Protein AF-A0A949G8R7-F1 (afdb_monomer_lite)

Foldseek 3Di:
DDPVVVVVVVCVVPVVVVLVVVLLVVLLVVCVVDWDALVRVQVVCCVDPNRDDPVSSVVSVVVCVVVVQWDFDPPDHTIIHGVPVVVVVVVVD

Secondary structure (DSSP, 8-state):
--HHHHHHHHHHHHHHHHHHHHHHHHHHHHHHHS--BHHHHHHHHTTSTT---HHHHHHHHHHHHHTTS-EEE-SSS-EEE-TTHHHHHTT--

Structure (mmCIF, N/CA/C/O backbone):
data_AF-A0A949G8R7-F1
#
_entry.id   AF-A0A949G8R7-F1
#
loop_
_atom_site.group_PDB
_atom_site.id
_atom_site.type_symbol
_atom_site.label_atom_id
_atom_site.label_alt_id
_atom_site.label_comp_id
_atom_site.label_asym_id
_atom_site.label_entity_id
_atom_site.label_seq_id
_atom_site.pdbx_PDB_ins_code
_atom_site.Cartn_x
_atom_site.Cartn_y
_atom_site.Cartn_z
_atom_site.occupancy
_atom_site.B_iso_or_equiv
_atom_site.auth_seq_id
_atom_site.auth_comp_id
_atom_site.auth_asym_id
_atom_site.auth_atom_id
_atom_site.pdbx_PDB_model_num
ATOM 1 N N . MET A 1 1 ? -14.926 3.965 35.760 1.00 55.28 1 MET A N 1
ATOM 2 C CA . MET A 1 1 ? -14.605 3.627 34.357 1.00 55.28 1 MET A CA 1
ATOM 3 C C . MET A 1 1 ? -15.351 2.347 34.042 1.00 55.28 1 MET A C 1
ATOM 5 O O . MET A 1 1 ? -15.144 1.372 34.750 1.00 55.28 1 MET A O 1
ATOM 9 N N . SER A 1 2 ? -16.303 2.394 33.115 1.00 69.19 2 SER A N 1
ATOM 10 C CA . SER A 1 2 ? -17.221 1.284 32.838 1.00 69.19 2 SER A CA 1
ATOM 11 C C . SER A 1 2 ? -16.521 0.205 32.005 1.00 69.19 2 SER A C 1
ATOM 13 O O . SER A 1 2 ? -15.728 0.543 31.130 1.00 69.19 2 SER A O 1
ATOM 15 N N . GLN A 1 3 ? -16.832 -1.078 32.231 1.00 63.84 3 GLN A N 1
ATOM 16 C CA . GLN A 1 3 ? -16.217 -2.232 31.543 1.00 63.84 3 GLN A CA 1
ATOM 17 C C . GLN A 1 3 ? -16.195 -2.096 29.996 1.00 63.84 3 GLN A C 1
ATOM 19 O O . GLN A 1 3 ? -15.246 -2.516 29.339 1.00 63.84 3 GLN A O 1
ATOM 24 N N . GLN A 1 4 ? -17.201 -1.429 29.417 1.00 60.91 4 GLN A N 1
ATOM 25 C CA . GLN A 1 4 ? -17.323 -1.165 27.974 1.00 60.91 4 GLN A CA 1
ATOM 26 C C . GLN A 1 4 ? -16.289 -0.173 27.409 1.00 60.91 4 GLN A C 1
ATOM 28 O O . GLN A 1 4 ? -15.977 -0.225 26.217 1.00 60.91 4 GLN A O 1
ATOM 33 N N . ASP A 1 5 ? -15.756 0.734 28.230 1.00 59.09 5 ASP A N 1
ATOM 34 C CA . ASP A 1 5 ? -14.744 1.704 27.794 1.00 59.09 5 ASP A CA 1
ATOM 35 C C . ASP A 1 5 ? -13.343 1.074 27.765 1.00 59.09 5 ASP A C 1
ATOM 37 O O . ASP A 1 5 ? -12.529 1.405 26.899 1.00 59.09 5 ASP A O 1
ATOM 41 N N . SER A 1 6 ? -13.085 0.110 28.656 1.00 60.72 6 SER A N 1
ATOM 42 C CA . SER A 1 6 ? -11.861 -0.702 28.677 1.00 60.72 6 SER A CA 1
ATOM 43 C C . SER A 1 6 ? -11.742 -1.615 27.452 1.00 60.72 6 SER A C 1
ATOM 45 O O . SER A 1 6 ? -10.695 -1.620 26.804 1.00 60.72 6 SER A O 1
ATOM 47 N N . ASP A 1 7 ? -12.823 -2.295 27.057 1.00 63.84 7 ASP A N 1
ATOM 48 C CA . ASP A 1 7 ? -12.816 -3.203 25.899 1.00 63.84 7 ASP A CA 1
ATOM 49 C C . ASP A 1 7 ? -12.598 -2.450 24.574 1.00 63.84 7 ASP A C 1
ATOM 51 O O . ASP A 1 7 ? -11.866 -2.894 23.684 1.00 63.84 7 ASP A O 1
ATOM 55 N N . LYS A 1 8 ? -13.170 -1.245 24.444 1.00 60.47 8 LYS A N 1
ATOM 56 C CA . LYS A 1 8 ? -12.932 -0.369 23.284 1.00 60.47 8 LYS A CA 1
ATOM 57 C C . LYS A 1 8 ? -11.486 0.119 23.210 1.00 60.47 8 LYS A C 1
ATOM 59 O O . LYS A 1 8 ? -10.957 0.278 22.107 1.00 60.47 8 LYS A O 1
ATOM 64 N N . ALA A 1 9 ? -10.846 0.377 24.350 1.00 60.94 9 ALA A N 1
ATOM 65 C CA . ALA A 1 9 ? -9.456 0.822 24.406 1.00 60.94 9 ALA A CA 1
ATOM 66 C C . ALA A 1 9 ? -8.478 -0.299 24.009 1.00 60.94 9 ALA A C 1
ATOM 68 O O . ALA A 1 9 ? -7.561 -0.055 23.219 1.00 60.94 9 ALA A O 1
ATOM 69 N N . GLU A 1 10 ? -8.725 -1.527 24.471 1.00 60.38 10 GLU A N 1
ATOM 70 C CA . GLU A 1 10 ? -8.012 -2.743 24.051 1.00 60.38 10 GLU A CA 1
ATOM 71 C C . GLU A 1 10 ? -8.146 -2.973 22.536 1.00 60.38 10 GLU A C 1
ATOM 73 O O . GLU A 1 10 ? -7.147 -3.088 21.820 1.00 60.38 10 GLU A O 1
ATOM 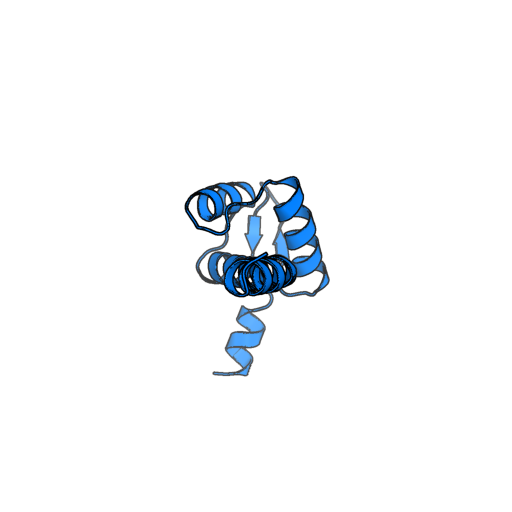78 N N . PHE A 1 11 ? -9.369 -2.920 21.999 1.00 61.34 11 PHE A N 1
ATOM 79 C CA . PHE A 1 11 ? -9.600 -3.080 20.560 1.00 61.34 11 PHE A CA 1
ATOM 80 C C . PHE A 1 11 ? -8.897 -1.989 19.737 1.00 61.34 11 PHE A C 1
ATOM 82 O O . PHE A 1 11 ? -8.288 -2.256 18.698 1.00 61.34 11 PHE A O 1
ATOM 89 N N . LYS A 1 12 ? -8.906 -0.740 20.222 1.00 62.56 12 LYS A N 1
ATOM 90 C CA . LYS A 1 12 ? -8.214 0.385 19.579 1.00 62.56 12 LYS A CA 1
ATOM 91 C C . LYS A 1 12 ? -6.696 0.183 19.555 1.00 62.56 12 LYS A C 1
ATOM 93 O O . LYS A 1 12 ? -6.082 0.474 18.526 1.00 62.56 12 LYS A O 1
ATOM 98 N N . LYS A 1 13 ? -6.113 -0.378 20.622 1.00 61.34 13 LYS A N 1
ATOM 99 C CA . LYS A 1 13 ? -4.679 -0.703 20.739 1.00 61.34 13 LYS A CA 1
ATOM 100 C C . LYS A 1 13 ? -4.223 -1.720 19.684 1.00 61.34 13 LYS A C 1
ATOM 102 O O . LYS A 1 13 ? -3.144 -1.560 19.116 1.00 61.34 13 LYS A O 1
ATOM 107 N N . HIS A 1 14 ? -5.068 -2.696 19.349 1.00 56.81 14 HIS A N 1
ATOM 108 C CA . HIS A 1 14 ? -4.769 -3.729 18.345 1.00 56.81 14 HIS A CA 1
ATOM 109 C C . HIS A 1 14 ? -5.294 -3.424 16.929 1.00 56.81 14 HIS A C 1
ATOM 111 O O . HIS A 1 14 ? -4.905 -4.084 15.965 1.00 56.81 14 HIS A O 1
ATOM 117 N N . SER A 1 15 ? -6.115 -2.383 16.762 1.00 64.94 15 SER A N 1
ATOM 118 C CA . SER A 1 15 ? -6.696 -2.018 15.460 1.00 64.94 15 SER A CA 1
ATOM 119 C C . SER A 1 15 ? -5.672 -1.525 14.424 1.00 64.94 15 SER A C 1
ATOM 121 O O . SER A 1 15 ? -5.881 -1.682 13.220 1.00 64.94 15 SER A O 1
ATOM 123 N N . SER A 1 16 ? -4.557 -0.937 14.868 1.00 74.69 16 SER A N 1
ATOM 124 C CA . SER A 1 16 ? -3.562 -0.314 13.983 1.00 74.69 16 SER A CA 1
ATOM 125 C C . SER A 1 16 ? -2.744 -1.336 13.166 1.00 74.69 16 SER A C 1
ATOM 127 O O . SER A 1 16 ? -2.714 -1.215 11.936 1.00 74.69 16 SER A O 1
ATOM 129 N N . PRO A 1 17 ? -2.157 -2.392 13.769 1.00 81.69 17 PRO A N 1
ATOM 130 C CA . PRO A 1 17 ? -1.491 -3.456 13.012 1.00 81.69 17 PRO A CA 1
ATOM 131 C C . PRO A 1 17 ? -2.409 -4.166 12.011 1.00 81.69 17 PRO A C 1
ATOM 133 O O . PRO A 1 17 ? -1.995 -4.426 10.883 1.00 81.69 17 PRO A O 1
ATOM 136 N N . LEU A 1 18 ? -3.667 -4.421 12.389 1.00 83.38 18 LEU A N 1
ATOM 137 C CA . LEU A 1 18 ? -4.639 -5.075 11.512 1.00 83.38 18 LEU A CA 1
ATOM 138 C C . LEU A 1 18 ? -4.959 -4.215 10.283 1.00 83.38 18 LEU A C 1
ATOM 140 O O . LEU A 1 18 ? -4.900 -4.703 9.156 1.00 83.38 18 LEU A O 1
ATOM 144 N N . LYS A 1 19 ? -5.222 -2.916 10.482 1.00 83.75 19 LYS A N 1
ATOM 145 C CA . LYS A 1 19 ? -5.417 -1.969 9.373 1.00 83.75 19 LYS A CA 1
ATOM 146 C C . LYS A 1 19 ? -4.215 -1.934 8.437 1.00 83.75 19 LYS A C 1
ATOM 148 O O . LYS A 1 19 ? -4.396 -1.856 7.227 1.00 83.75 19 LYS A O 1
ATOM 153 N N . ARG A 1 20 ? -2.997 -2.017 8.979 1.00 83.56 20 ARG A N 1
ATOM 154 C CA . ARG A 1 20 ? -1.773 -2.042 8.176 1.00 83.56 20 ARG A CA 1
ATOM 155 C C . ARG A 1 20 ? -1.644 -3.323 7.352 1.00 83.56 20 ARG A C 1
ATOM 157 O O . ARG A 1 20 ? -1.336 -3.231 6.169 1.00 83.56 20 ARG A O 1
ATOM 164 N N . GLY A 1 21 ? -1.910 -4.488 7.943 1.00 86.38 21 GLY A N 1
ATOM 165 C CA . GLY A 1 21 ? -1.906 -5.760 7.213 1.00 86.38 21 GLY A CA 1
ATOM 166 C C . GLY A 1 21 ? -2.947 -5.789 6.089 1.00 86.38 21 GLY A C 1
ATOM 167 O O . GLY A 1 21 ? -2.639 -6.171 4.963 1.00 86.38 21 GLY A O 1
ATOM 168 N N . LEU A 1 22 ? -4.157 -5.296 6.365 1.00 90.94 22 LEU A N 1
ATOM 169 C CA . LEU A 1 22 ? -5.220 -5.181 5.364 1.00 90.94 22 LEU A CA 1
ATOM 170 C C . LEU A 1 22 ? -4.887 -4.165 4.264 1.00 90.94 22 LEU A C 1
ATOM 172 O O . LEU A 1 22 ? -5.181 -4.420 3.101 1.00 90.94 22 LEU A O 1
ATOM 176 N N . LEU A 1 23 ? -4.236 -3.046 4.599 1.00 91.19 23 LEU A N 1
ATOM 177 C CA . LEU A 1 23 ? -3.759 -2.076 3.610 1.00 91.19 23 LEU A CA 1
ATOM 178 C C . LEU A 1 23 ? -2.739 -2.711 2.652 1.00 91.19 23 LEU A C 1
ATOM 180 O O . LEU A 1 23 ? -2.861 -2.530 1.443 1.00 91.19 23 LEU A O 1
ATOM 184 N N . GLU A 1 24 ? -1.768 -3.474 3.169 1.00 90.88 24 GLU A N 1
ATOM 185 C CA . GLU A 1 24 ? -0.807 -4.216 2.335 1.00 90.88 24 GLU A CA 1
ATOM 186 C C . GLU A 1 24 ? -1.540 -5.174 1.379 1.00 90.88 24 GLU A C 1
ATOM 188 O O . GLU A 1 24 ? -1.278 -5.164 0.177 1.00 90.88 24 GLU A O 1
ATOM 193 N N . PHE A 1 25 ? -2.520 -5.930 1.881 1.00 91.06 25 PHE A N 1
ATOM 194 C CA . PHE A 1 25 ? -3.325 -6.845 1.067 1.00 91.06 25 PHE A CA 1
ATOM 195 C C . PHE A 1 25 ? -4.136 -6.135 -0.029 1.00 91.06 25 PHE A C 1
ATOM 197 O O . PHE A 1 25 ? -4.138 -6.570 -1.180 1.00 91.06 25 PHE A O 1
ATOM 204 N N . ILE A 1 26 ? -4.805 -5.029 0.302 1.00 91.62 26 ILE A N 1
ATOM 205 C CA . ILE A 1 26 ? -5.627 -4.269 -0.652 1.00 91.62 26 ILE A CA 1
ATOM 206 C C . ILE A 1 26 ? -4.769 -3.667 -1.757 1.00 91.62 26 ILE A C 1
ATOM 208 O O . ILE A 1 26 ? -5.178 -3.679 -2.914 1.00 91.62 26 ILE A O 1
ATOM 212 N N . ILE A 1 27 ? -3.572 -3.182 -1.424 1.00 91.00 27 ILE A N 1
ATOM 213 C CA . ILE A 1 27 ? -2.622 -2.672 -2.414 1.00 91.00 27 ILE A CA 1
ATOM 214 C C . ILE A 1 27 ? -2.233 -3.773 -3.401 1.00 91.00 27 ILE A C 1
ATOM 216 O O . ILE A 1 27 ? -2.268 -3.545 -4.608 1.00 91.00 27 ILE A O 1
ATOM 220 N N . LEU A 1 28 ? -1.918 -4.973 -2.905 1.00 90.94 28 LEU A N 1
ATOM 221 C CA . LEU A 1 28 ? -1.602 -6.111 -3.769 1.00 90.94 28 LEU A CA 1
ATOM 222 C C . LEU A 1 28 ? -2.786 -6.478 -4.667 1.00 90.94 28 LEU A C 1
ATOM 224 O O . LEU A 1 28 ? -2.595 -6.677 -5.860 1.00 90.94 28 LEU A O 1
ATOM 228 N N . LYS A 1 29 ? -4.010 -6.501 -4.127 1.00 89.94 29 LYS A N 1
ATOM 229 C CA . LYS A 1 29 ? -5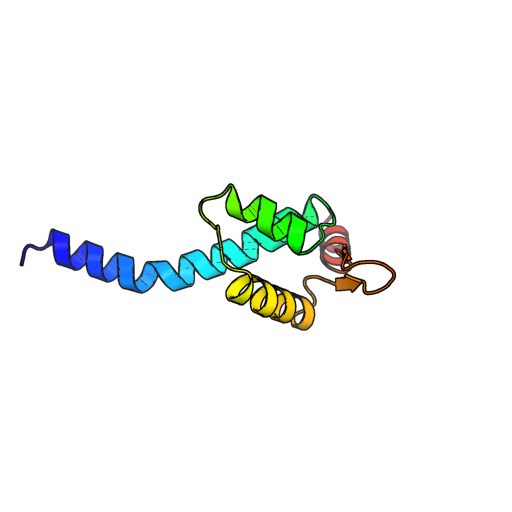.219 -6.779 -4.916 1.00 89.94 29 LYS A CA 1
ATOM 230 C C . LYS A 1 29 ? -5.523 -5.714 -5.965 1.00 89.94 29 LYS A C 1
ATOM 232 O O . LYS A 1 29 ? -5.944 -6.066 -7.061 1.00 89.94 29 LYS A O 1
ATOM 237 N N . ALA A 1 30 ? -5.297 -4.440 -5.655 1.00 88.75 30 ALA A N 1
ATOM 238 C CA . ALA A 1 30 ? -5.485 -3.353 -6.610 1.00 88.75 30 ALA A CA 1
ATOM 239 C C . ALA A 1 30 ? -4.505 -3.468 -7.789 1.00 88.75 30 ALA A C 1
ATOM 241 O O . ALA A 1 30 ? -4.921 -3.348 -8.935 1.00 88.75 30 ALA A O 1
ATOM 242 N N . ILE A 1 31 ? -3.230 -3.760 -7.505 1.00 88.19 31 ILE A N 1
ATOM 243 C CA . ILE A 1 31 ? -2.180 -3.905 -8.526 1.00 88.19 31 ILE A CA 1
ATOM 244 C C . ILE A 1 31 ? -2.334 -5.213 -9.330 1.00 88.19 31 ILE A C 1
ATOM 246 O O . ILE A 1 31 ? -1.979 -5.251 -10.506 1.00 88.19 31 ILE A O 1
ATOM 250 N N . ASP A 1 32 ? -2.854 -6.281 -8.714 1.00 84.69 32 ASP A N 1
ATOM 251 C CA . ASP A 1 32 ? -3.171 -7.553 -9.389 1.00 84.69 32 ASP A CA 1
ATOM 252 C C . ASP A 1 32 ? -4.313 -7.395 -10.401 1.00 84.69 32 ASP A C 1
ATOM 254 O O . ASP A 1 32 ? -4.279 -7.993 -11.473 1.00 84.69 32 ASP A O 1
ATOM 258 N N . ALA A 1 33 ? -5.314 -6.570 -10.078 1.00 84.75 33 ALA A N 1
ATOM 259 C CA . ALA A 1 33 ? -6.412 -6.281 -10.994 1.00 84.75 33 ALA A CA 1
ATOM 260 C C . ALA A 1 33 ? -5.955 -5.437 -12.196 1.00 84.75 33 ALA A C 1
ATOM 262 O O . ALA A 1 33 ? -6.360 -5.707 -13.324 1.00 84.75 33 ALA A O 1
ATOM 263 N N . GLU A 1 34 ? -5.117 -4.423 -11.963 1.00 79.75 34 GLU A N 1
ATOM 264 C CA . GLU A 1 34 ? -4.600 -3.545 -13.011 1.00 79.75 34 GLU A CA 1
AT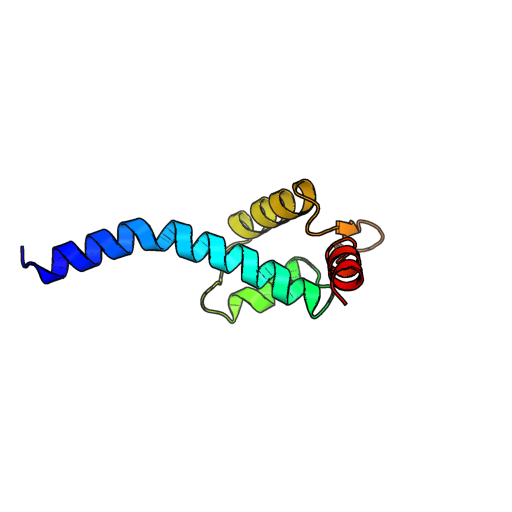OM 265 C C . GLU A 1 34 ? -3.259 -2.921 -12.596 1.00 79.75 34 GLU A C 1
ATOM 267 O O . GLU A 1 34 ? -3.072 -2.502 -11.454 1.00 79.75 34 GLU A O 1
ATOM 272 N N . SER A 1 35 ? -2.315 -2.799 -13.537 1.00 80.50 35 SER A N 1
ATOM 273 C CA . SER A 1 35 ? -1.057 -2.084 -13.281 1.00 80.50 35 SER A CA 1
ATOM 274 C C . SER A 1 35 ? -1.321 -0.590 -13.093 1.00 80.50 35 SER A C 1
ATOM 276 O O . SER A 1 35 ? -1.627 0.112 -14.054 1.00 80.50 35 SER A O 1
ATOM 278 N N . MET A 1 36 ? -1.161 -0.100 -11.865 1.00 83.06 36 MET A N 1
ATOM 279 C CA . MET A 1 36 ? -1.443 1.290 -11.502 1.00 83.06 36 MET A CA 1
ATOM 280 C C . MET A 1 36 ? -0.165 2.095 -11.260 1.00 83.06 36 MET A C 1
ATOM 282 O O . MET A 1 36 ? 0.829 1.602 -10.723 1.00 83.06 36 MET A O 1
ATOM 286 N N . TYR A 1 37 ? -0.215 3.383 -11.587 1.00 82.81 37 TYR A N 1
ATOM 287 C CA . TYR A 1 37 ? 0.769 4.348 -11.102 1.00 82.81 37 TYR A CA 1
ATOM 288 C C . TYR A 1 37 ? 0.544 4.634 -9.610 1.00 82.81 37 TYR A C 1
ATOM 290 O O . TYR A 1 37 ? -0.567 4.512 -9.086 1.00 82.81 37 TYR A O 1
ATOM 298 N N . ALA A 1 38 ? 1.594 5.045 -8.896 1.00 84.12 38 ALA A N 1
ATOM 299 C CA . ALA A 1 38 ? 1.493 5.315 -7.459 1.00 84.12 38 ALA A CA 1
ATOM 300 C C . ALA A 1 38 ? 0.455 6.406 -7.115 1.00 84.12 38 ALA A C 1
ATOM 302 O O . ALA A 1 38 ? -0.207 6.337 -6.081 1.00 84.12 38 ALA A O 1
ATOM 303 N N . ASP A 1 39 ? 0.284 7.407 -7.977 1.00 84.19 39 ASP A N 1
ATOM 304 C CA . ASP A 1 39 ? -0.716 8.463 -7.818 1.00 84.19 39 ASP A CA 1
ATOM 305 C C . ASP A 1 39 ? -2.143 7.963 -8.098 1.00 84.19 39 ASP A C 1
ATOM 307 O O . ASP A 1 39 ? -3.075 8.347 -7.388 1.00 84.19 39 ASP A O 1
ATOM 311 N N . GLN A 1 40 ? -2.322 7.062 -9.068 1.00 87.69 40 GLN A N 1
ATOM 312 C CA . GLN A 1 40 ? -3.595 6.372 -9.292 1.00 87.69 40 GLN A CA 1
ATOM 313 C C . GLN A 1 40 ? -3.972 5.521 -8.079 1.00 87.69 40 GLN A C 1
ATOM 315 O O . GLN A 1 40 ? -5.105 5.599 -7.606 1.00 87.69 40 GLN A O 1
ATOM 320 N N . LEU A 1 41 ? -3.007 4.794 -7.510 1.00 89.69 41 LEU A N 1
ATOM 321 C CA . LEU A 1 41 ? -3.209 4.013 -6.295 1.00 89.69 41 LEU A CA 1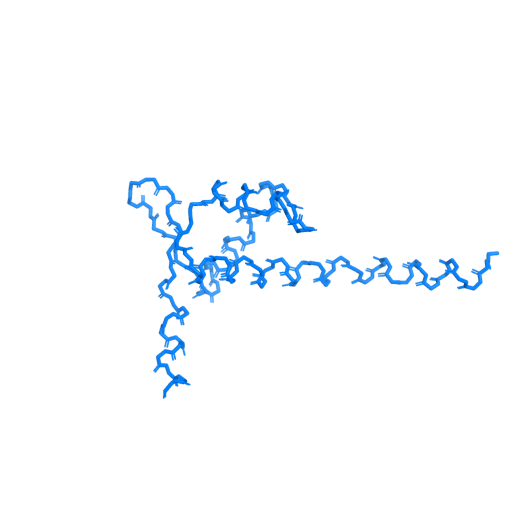
ATOM 322 C C . LEU A 1 41 ? -3.576 4.907 -5.098 1.00 89.69 41 LEU A C 1
ATOM 324 O O . LEU A 1 41 ? -4.495 4.576 -4.353 1.00 89.69 41 LEU A O 1
ATOM 328 N N . CYS A 1 42 ? -2.946 6.080 -4.943 1.00 89.62 42 CYS A N 1
ATOM 329 C CA . CYS A 1 42 ? -3.363 7.081 -3.950 1.00 89.62 42 CYS A CA 1
ATOM 330 C C . CYS A 1 42 ? -4.831 7.494 -4.139 1.00 89.62 42 CYS A C 1
ATOM 332 O O . CYS A 1 42 ? -5.601 7.510 -3.178 1.00 89.62 42 CYS A O 1
ATOM 334 N N . ARG A 1 43 ? -5.234 7.824 -5.374 1.00 90.12 43 ARG A N 1
ATOM 335 C CA . ARG A 1 43 ? -6.611 8.240 -5.696 1.00 90.12 43 ARG A CA 1
ATOM 336 C C . ARG A 1 43 ? -7.620 7.115 -5.471 1.00 90.12 43 ARG A C 1
ATOM 338 O O . ARG A 1 43 ? -8.741 7.393 -5.052 1.00 90.12 43 ARG A O 1
ATOM 345 N N . PHE A 1 44 ? -7.233 5.872 -5.743 1.00 91.06 44 PHE A N 1
ATOM 346 C CA . PHE A 1 44 ? -8.034 4.688 -5.452 1.00 91.06 44 PHE A CA 1
ATOM 347 C C . PHE A 1 44 ? -8.230 4.526 -3.941 1.00 91.06 44 PHE A C 1
ATOM 349 O O . PHE A 1 44 ? -9.364 4.518 -3.467 1.00 91.06 44 PHE A O 1
ATOM 356 N N . LEU A 1 45 ? -7.138 4.495 -3.170 1.00 91.31 45 LEU A N 1
ATOM 357 C CA . LEU A 1 45 ? -7.187 4.303 -1.719 1.00 91.31 45 LEU A CA 1
ATOM 358 C C . LEU A 1 45 ? -7.949 5.426 -1.007 1.00 91.31 45 LEU A C 1
ATOM 360 O O . LEU A 1 45 ? -8.671 5.146 -0.051 1.00 91.31 45 LEU A O 1
ATOM 364 N N . ALA A 1 46 ? -7.860 6.665 -1.501 1.00 90.50 46 ALA A N 1
ATOM 365 C CA . ALA A 1 46 ? -8.597 7.811 -0.968 1.00 90.50 46 ALA A CA 1
ATOM 366 C C . ALA A 1 46 ? -10.127 7.628 -0.987 1.00 90.50 46 ALA A C 1
ATOM 368 O O . ALA A 1 46 ? -10.822 8.255 -0.192 1.00 90.50 46 ALA A O 1
ATOM 369 N N . LYS A 1 47 ? -10.652 6.757 -1.858 1.00 91.56 47 LYS A N 1
ATOM 370 C CA . LYS A 1 47 ? -12.084 6.423 -1.954 1.00 91.56 47 LYS A CA 1
ATOM 371 C C . LYS A 1 47 ? -12.496 5.249 -1.056 1.00 91.56 47 LYS A C 1
ATOM 373 O O . LYS A 1 47 ? -13.637 4.804 -1.119 1.00 91.56 47 LYS A O 1
ATOM 378 N N . THR A 1 48 ? -11.583 4.724 -0.240 1.00 89.06 48 THR A N 1
ATOM 379 C CA . THR A 1 48 ? -11.803 3.544 0.609 1.00 89.06 48 THR A CA 1
ATOM 380 C C . THR A 1 48 ? -11.571 3.868 2.086 1.00 89.06 48 THR A C 1
ATOM 382 O O . THR A 1 48 ? -10.956 4.876 2.434 1.00 89.06 48 THR A O 1
ATOM 385 N N . ALA A 1 49 ? -11.966 2.954 2.978 1.00 87.06 49 ALA A N 1
ATOM 386 C CA . ALA A 1 49 ? -11.634 3.028 4.406 1.00 87.06 49 ALA A CA 1
ATOM 387 C C . ALA A 1 49 ? -10.117 2.926 4.706 1.00 87.06 49 ALA A C 1
ATOM 389 O O . ALA A 1 49 ? -9.703 3.064 5.857 1.00 87.06 49 ALA A O 1
ATOM 390 N N . PHE A 1 50 ? -9.297 2.686 3.677 1.00 88.19 50 PHE A N 1
ATOM 391 C CA . PHE A 1 50 ? -7.847 2.514 3.743 1.00 88.19 50 PHE A CA 1
ATOM 392 C C . PHE A 1 50 ? -7.086 3.708 3.154 1.00 88.19 50 PHE A C 1
ATOM 394 O O . PHE A 1 50 ? -5.908 3.586 2.813 1.00 88.19 50 PHE A O 1
ATOM 401 N N . SER A 1 51 ? -7.748 4.866 3.045 1.00 88.88 51 SER A N 1
ATOM 402 C CA . SER A 1 51 ? -7.098 6.128 2.696 1.00 88.88 51 SER A CA 1
ATOM 403 C C . SER A 1 51 ? -5.863 6.346 3.571 1.00 88.88 51 SER A C 1
ATOM 405 O O . SER A 1 51 ? -5.925 6.271 4.801 1.00 88.88 51 SER A O 1
ATOM 407 N N . CYS A 1 52 ? -4.723 6.578 2.926 1.00 86.12 52 CYS A N 1
ATOM 408 C CA . CYS A 1 52 ? -3.456 6.795 3.602 1.00 86.12 52 CYS A CA 1
ATOM 409 C C . CYS A 1 52 ? -2.655 7.898 2.902 1.00 86.12 52 CYS A C 1
ATOM 411 O O . CYS A 1 52 ? -2.782 8.090 1.689 1.00 86.12 52 CYS A O 1
ATOM 413 N N . PRO A 1 53 ? -1.833 8.649 3.652 1.00 86.00 53 PRO A N 1
ATOM 414 C CA . PRO A 1 53 ? -1.016 9.695 3.067 1.00 86.00 53 PRO A CA 1
ATOM 415 C C . PRO A 1 53 ? 0.142 9.096 2.249 1.00 86.00 53 PRO A C 1
ATOM 417 O O . PRO A 1 53 ? 0.597 7.980 2.533 1.00 86.00 53 PRO A O 1
ATOM 420 N N . PRO A 1 54 ? 0.720 9.860 1.304 1.00 85.50 54 PRO A N 1
ATOM 421 C CA . PRO A 1 54 ? 1.869 9.411 0.514 1.00 85.50 54 PRO A CA 1
ATOM 422 C C . PRO A 1 54 ? 3.064 8.963 1.372 1.00 85.50 54 PRO A C 1
ATOM 424 O O . PRO A 1 54 ? 3.742 7.991 1.042 1.00 85.50 54 PRO A O 1
ATOM 427 N N . GLY A 1 55 ? 3.274 9.616 2.523 1.00 87.62 55 GLY A N 1
ATOM 428 C CA . GLY A 1 55 ? 4.310 9.249 3.494 1.00 87.62 55 GLY A CA 1
ATOM 429 C C . GLY A 1 55 ? 4.141 7.853 4.109 1.00 87.62 55 GLY A C 1
ATOM 430 O O . GLY A 1 55 ? 5.102 7.309 4.639 1.00 87.62 55 GLY A O 1
ATOM 431 N N . THR A 1 56 ? 2.955 7.245 4.015 1.00 87.06 56 THR A N 1
ATOM 432 C CA . THR A 1 56 ? 2.702 5.849 4.405 1.00 87.06 56 THR A CA 1
ATOM 433 C C . THR A 1 56 ? 2.748 4.914 3.201 1.00 87.06 56 THR A C 1
ATOM 435 O O . THR A 1 56 ? 3.327 3.831 3.295 1.00 87.06 56 THR A O 1
ATOM 438 N N . LEU A 1 57 ? 2.183 5.337 2.066 1.00 88.75 57 LEU A N 1
ATOM 439 C CA . LEU A 1 57 ? 2.095 4.500 0.874 1.00 88.75 57 LEU A CA 1
ATOM 440 C C . LEU A 1 57 ? 3.473 4.171 0.290 1.00 88.75 57 LEU A C 1
ATOM 442 O O . LEU A 1 57 ? 3.775 3.003 0.060 1.00 88.75 57 LEU A O 1
ATOM 446 N N . TYR A 1 58 ? 4.338 5.166 0.078 1.00 89.81 58 TYR A N 1
ATOM 447 C CA . TYR A 1 58 ? 5.625 4.932 -0.586 1.00 89.81 58 TYR A CA 1
ATOM 448 C C . TYR A 1 58 ? 6.560 3.991 0.193 1.00 89.81 58 TYR A C 1
ATOM 450 O O . TYR A 1 58 ? 7.121 3.080 -0.424 1.00 89.81 58 TYR A O 1
ATOM 458 N N . PRO A 1 59 ? 6.721 4.119 1.528 1.00 89.88 59 PRO A N 1
ATOM 459 C CA . PRO A 1 59 ? 7.487 3.138 2.295 1.00 89.88 59 PRO A CA 1
ATOM 460 C C . PRO A 1 59 ? 6.916 1.720 2.209 1.00 89.88 59 PRO A C 1
ATOM 462 O O . PRO A 1 59 ? 7.680 0.754 2.169 1.00 89.88 59 PRO A O 1
ATOM 465 N N . LEU A 1 60 ? 5.587 1.590 2.163 1.00 89.69 60 LEU A N 1
ATOM 466 C CA . LEU A 1 60 ? 4.905 0.306 2.040 1.00 89.69 60 LEU A CA 1
ATOM 467 C C . LEU A 1 60 ? 5.158 -0.316 0.662 1.00 89.69 60 LEU A C 1
ATOM 469 O O . LEU A 1 60 ? 5.577 -1.468 0.592 1.00 89.69 60 LEU A O 1
ATOM 473 N N . LEU A 1 61 ? 5.026 0.455 -0.419 1.00 89.69 61 LEU A N 1
ATOM 474 C CA . LEU A 1 61 ? 5.369 0.002 -1.769 1.00 89.69 61 LEU A CA 1
ATOM 475 C C . LEU A 1 61 ? 6.830 -0.446 -1.854 1.00 89.69 61 LEU A C 1
ATOM 477 O O . LEU A 1 61 ? 7.111 -1.541 -2.328 1.00 89.69 61 LEU A O 1
ATOM 481 N N . ARG A 1 62 ? 7.762 0.334 -1.292 1.00 90.06 62 ARG A N 1
ATOM 482 C CA . ARG A 1 62 ? 9.181 -0.041 -1.242 1.00 90.06 62 ARG A CA 1
ATOM 483 C C . ARG A 1 62 ? 9.410 -1.357 -0.497 1.00 90.06 62 ARG A C 1
ATOM 485 O O . ARG A 1 62 ? 10.250 -2.150 -0.920 1.00 90.06 62 ARG A O 1
ATOM 492 N N . LYS A 1 63 ? 8.698 -1.590 0.611 1.00 89.94 63 LYS A N 1
ATOM 493 C CA . LYS A 1 63 ? 8.744 -2.864 1.345 1.00 89.94 63 LYS A CA 1
ATOM 494 C C . LYS A 1 63 ? 8.258 -4.008 0.451 1.00 89.94 63 LYS A C 1
ATOM 496 O O . LYS A 1 63 ? 8.977 -4.991 0.319 1.00 89.94 63 LYS A O 1
ATOM 501 N N . LEU A 1 64 ? 7.104 -3.858 -0.200 1.00 89.31 64 LEU A N 1
ATOM 502 C CA . LEU A 1 64 ? 6.541 -4.882 -1.089 1.00 89.31 64 LEU A CA 1
ATOM 503 C C . LEU A 1 64 ? 7.458 -5.195 -2.279 1.00 89.31 64 LEU A C 1
ATOM 505 O O . LEU A 1 64 ? 7.618 -6.364 -2.621 1.00 89.31 64 LEU A O 1
ATOM 509 N N . THR A 1 65 ? 8.115 -4.184 -2.858 1.00 88.81 65 THR A N 1
ATOM 510 C CA . THR A 1 65 ? 9.118 -4.380 -3.915 1.00 88.81 65 THR A CA 1
ATOM 511 C C . THR A 1 65 ? 10.326 -5.159 -3.405 1.00 88.81 65 THR A C 1
ATOM 513 O O . THR A 1 65 ? 10.744 -6.123 -4.035 1.00 88.81 65 THR A O 1
ATOM 516 N N . LYS A 1 66 ? 10.871 -4.790 -2.237 1.00 88.25 66 LYS A N 1
ATOM 517 C CA . LYS A 1 66 ? 11.994 -5.521 -1.623 1.00 88.25 66 LYS A CA 1
ATOM 518 C C . LYS A 1 66 ? 11.648 -6.968 -1.283 1.00 88.25 66 LYS A C 1
ATOM 520 O O . LYS A 1 66 ? 12.525 -7.820 -1.327 1.00 88.25 66 LYS A O 1
ATOM 525 N N . SER A 1 67 ? 10.394 -7.232 -0.933 1.00 87.75 67 SER A N 1
ATOM 526 C CA . SER A 1 67 ? 9.887 -8.581 -0.680 1.00 87.75 67 SER A CA 1
ATOM 527 C C . SER A 1 67 ? 9.558 -9.362 -1.957 1.00 87.75 67 SER A C 1
ATOM 529 O O . SER A 1 67 ? 9.154 -10.513 -1.855 1.00 87.75 67 SER A O 1
ATOM 531 N N . GLY A 1 68 ? 9.713 -8.762 -3.142 1.00 85.50 68 GLY A N 1
ATOM 532 C CA . GLY A 1 68 ? 9.463 -9.421 -4.423 1.00 85.50 68 GLY A CA 1
ATOM 533 C C . GLY A 1 68 ? 7.987 -9.552 -4.802 1.00 85.50 68 GLY A C 1
ATOM 534 O O . GLY A 1 68 ? 7.683 -10.218 -5.781 1.00 85.50 68 GLY A O 1
ATOM 535 N N . TYR A 1 69 ? 7.057 -8.922 -4.075 1.00 85.56 69 TYR A N 1
ATOM 536 C CA . TYR A 1 69 ? 5.623 -9.031 -4.379 1.00 85.56 69 TYR A CA 1
ATOM 537 C C . TYR A 1 69 ? 5.181 -8.149 -5.554 1.00 85.56 69 TYR A C 1
ATOM 539 O O . TYR A 1 69 ? 4.203 -8.466 -6.226 1.00 85.56 69 TYR A O 1
ATOM 547 N N . ILE A 1 70 ? 5.884 -7.041 -5.803 1.00 86.12 70 ILE A N 1
ATOM 548 C CA . ILE A 1 70 ? 5.596 -6.097 -6.893 1.00 86.12 70 ILE A CA 1
ATOM 549 C C . ILE A 1 70 ? 6.896 -5.645 -7.557 1.00 86.12 70 ILE A C 1
ATOM 551 O O . ILE A 1 70 ? 7.939 -5.598 -6.903 1.00 86.12 70 ILE A O 1
ATOM 555 N N . VAL A 1 71 ? 6.836 -5.235 -8.825 1.00 81.50 71 VAL A N 1
ATOM 556 C CA . VAL A 1 71 ? 7.994 -4.716 -9.561 1.00 81.50 71 VAL A CA 1
ATOM 557 C C . VAL A 1 71 ? 7.730 -3.290 -10.027 1.00 81.50 71 VAL A C 1
ATOM 559 O O . VAL A 1 71 ? 6.763 -2.986 -10.721 1.00 81.50 71 VAL A O 1
ATOM 562 N N . HIS A 1 72 ? 8.619 -2.385 -9.640 1.00 75.94 72 HIS A N 1
ATOM 563 C CA . HIS A 1 72 ? 8.558 -0.999 -10.077 1.00 75.94 72 HIS A CA 1
ATOM 564 C C . HIS A 1 72 ? 9.252 -0.867 -11.439 1.00 75.94 72 HIS A C 1
ATOM 566 O O . HIS A 1 72 ? 10.444 -1.153 -11.529 1.00 75.94 72 HIS A O 1
ATOM 572 N N . HIS A 1 73 ? 8.530 -0.442 -12.479 1.00 65.19 73 HIS A N 1
ATOM 573 C CA . HIS A 1 73 ? 9.123 -0.124 -13.779 1.00 65.19 73 HIS A CA 1
ATOM 574 C C . HIS A 1 73 ? 9.367 1.387 -13.852 1.00 65.19 73 HIS A C 1
ATOM 576 O O . HIS A 1 73 ? 8.464 2.190 -13.617 1.00 65.19 73 HIS A O 1
ATOM 582 N N . SER A 1 74 ? 10.617 1.765 -14.112 1.00 57.88 74 SER A N 1
ATOM 583 C CA . SER A 1 74 ? 11.070 3.164 -14.117 1.00 57.88 74 SER A CA 1
ATOM 584 C C . SER A 1 74 ? 11.110 3.783 -15.517 1.00 57.88 74 SER A C 1
ATOM 586 O O . SER A 1 74 ? 11.428 4.965 -15.626 1.00 57.88 74 SER A O 1
ATOM 588 N N . ASP A 1 75 ? 10.795 3.009 -16.557 1.00 50.66 75 ASP A N 1
ATOM 589 C CA . ASP A 1 75 ? 10.883 3.449 -17.949 1.00 50.66 75 ASP A CA 1
ATOM 590 C C . ASP A 1 75 ? 9.598 4.187 -18.347 1.00 50.66 75 ASP A C 1
ATOM 592 O O . ASP A 1 75 ? 8.531 3.593 -18.484 1.00 50.66 75 ASP A O 1
ATOM 596 N N . ASP A 1 76 ? 9.741 5.510 -18.446 1.00 42.72 76 ASP A N 1
ATOM 597 C CA . ASP A 1 76 ? 8.749 6.538 -18.774 1.00 42.72 76 ASP A CA 1
ATOM 598 C C . ASP A 1 76 ? 7.455 6.543 -17.938 1.00 42.72 76 ASP A C 1
ATOM 600 O O . ASP A 1 76 ? 6.427 5.940 -18.243 1.00 42.72 76 ASP A O 1
ATOM 604 N N . ALA A 1 77 ? 7.513 7.357 -16.877 1.00 47.25 77 ALA A N 1
ATOM 605 C CA . ALA A 1 77 ? 6.511 7.545 -15.831 1.00 47.25 77 ALA A CA 1
ATOM 606 C C . ALA A 1 77 ? 6.300 6.307 -14.931 1.00 47.25 77 ALA A C 1
ATOM 608 O O . ALA A 1 77 ? 6.267 5.161 -15.350 1.00 47.25 77 ALA A O 1
ATOM 609 N N . ARG A 1 78 ? 6.138 6.570 -13.632 1.00 48.03 78 ARG A N 1
ATOM 610 C CA . ARG A 1 78 ? 6.230 5.657 -12.471 1.00 48.03 78 ARG A CA 1
ATOM 611 C C . ARG A 1 78 ? 5.207 4.500 -12.446 1.00 48.03 78 ARG A C 1
ATOM 613 O O . ARG A 1 78 ? 4.307 4.501 -11.601 1.00 48.03 78 ARG A O 1
ATOM 620 N N . LYS A 1 79 ? 5.311 3.530 -13.353 1.00 50.41 79 LYS A N 1
ATOM 621 C CA . LYS A 1 79 ? 4.356 2.421 -13.481 1.00 50.41 79 LYS A CA 1
ATOM 622 C C . LYS A 1 79 ? 4.721 1.282 -12.525 1.00 50.41 79 LYS A C 1
ATOM 624 O O . LYS A 1 79 ? 5.826 0.740 -12.566 1.00 50.41 79 LYS A O 1
ATOM 629 N N . ILE A 1 80 ? 3.790 0.892 -11.655 1.00 56.16 80 ILE A N 1
ATOM 630 C CA . ILE A 1 80 ? 3.951 -0.299 -10.813 1.00 56.16 80 ILE A CA 1
ATOM 631 C C . ILE A 1 80 ? 3.341 -1.472 -11.578 1.00 56.16 80 ILE A C 1
ATOM 633 O O . ILE A 1 80 ? 2.162 -1.446 -11.922 1.00 56.16 80 ILE A O 1
ATOM 637 N N . SER A 1 81 ? 4.163 -2.476 -11.877 1.00 57.44 81 SER A N 1
ATOM 638 C CA . SER A 1 81 ? 3.782 -3.658 -12.649 1.00 57.44 81 SER A CA 1
ATOM 639 C C . SER A 1 81 ? 4.000 -4.934 -11.834 1.00 57.44 81 SER A C 1
ATOM 641 O O . SER A 1 81 ? 4.867 -5.046 -10.965 1.00 57.44 81 SER A O 1
ATOM 643 N N . HIS A 1 82 ? 3.168 -5.922 -12.106 1.00 55.94 82 HIS A N 1
ATOM 644 C CA . HIS A 1 82 ? 2.982 -7.123 -11.312 1.00 55.94 82 HIS A CA 1
ATOM 645 C C . HIS A 1 82 ? 3.880 -8.278 -11.787 1.00 55.94 82 HIS A C 1
ATOM 647 O O . HIS A 1 82 ? 3.402 -9.349 -12.145 1.00 55.94 82 HIS A O 1
ATOM 653 N N . ALA A 1 83 ? 5.201 -8.092 -11.821 1.00 52.56 83 ALA A N 1
ATOM 654 C CA . ALA A 1 83 ? 6.092 -9.107 -12.399 1.00 52.56 83 ALA A CA 1
ATOM 655 C C . ALA A 1 83 ? 6.461 -10.277 -11.448 1.00 52.56 83 ALA A C 1
ATOM 657 O O . ALA A 1 83 ? 7.514 -10.884 -11.610 1.00 52.56 83 ALA A O 1
ATOM 658 N N . HIS A 1 84 ? 5.616 -10.641 -10.470 1.00 48.81 84 HIS A N 1
ATOM 659 C CA . HIS A 1 84 ? 5.886 -11.832 -9.635 1.00 48.81 84 HIS A CA 1
ATOM 660 C C . HIS A 1 84 ? 4.659 -12.627 -9.176 1.00 48.81 84 HIS A C 1
ATOM 662 O O . HIS A 1 84 ? 4.709 -13.852 -9.115 1.00 48.81 84 HIS A O 1
ATOM 668 N N . ILE A 1 85 ? 3.528 -11.981 -8.902 1.00 52.59 85 ILE A N 1
ATOM 669 C CA . ILE A 1 85 ? 2.314 -12.710 -8.499 1.00 52.59 85 ILE A CA 1
ATOM 670 C C . ILE A 1 85 ? 1.721 -13.494 -9.687 1.00 52.59 85 ILE A C 1
ATOM 672 O O . ILE A 1 85 ? 1.127 -14.543 -9.462 1.00 52.59 85 ILE A O 1
ATOM 676 N N . GLN A 1 86 ? 1.963 -13.088 -10.942 1.00 50.47 86 GLN A N 1
ATOM 677 C CA . GLN A 1 86 ? 1.624 -13.920 -12.107 1.00 50.47 86 GLN A CA 1
ATOM 678 C C . GLN A 1 86 ? 2.396 -15.253 -12.086 1.00 50.47 86 GLN A C 1
ATOM 680 O O . GLN A 1 86 ? 1.797 -16.313 -12.201 1.00 50.47 86 GLN A O 1
ATOM 685 N N . ALA A 1 87 ? 3.697 -15.216 -11.774 1.00 49.12 87 ALA A N 1
ATOM 686 C CA . ALA A 1 87 ? 4.519 -16.421 -11.636 1.00 49.12 87 ALA A CA 1
ATOM 687 C C . ALA A 1 87 ? 4.109 -17.310 -10.442 1.00 49.12 87 ALA A C 1
ATOM 689 O O . ALA A 1 87 ? 4.397 -18.505 -10.439 1.00 49.12 87 ALA A O 1
ATOM 690 N N . MET A 1 88 ? 3.442 -16.753 -9.421 1.00 50.28 88 MET A N 1
ATOM 691 C CA . MET A 1 88 ? 2.819 -17.542 -8.349 1.00 50.28 88 MET A CA 1
ATOM 692 C C . MET A 1 88 ? 1.452 -18.104 -8.761 1.00 50.28 88 MET A C 1
ATOM 694 O O . MET A 1 88 ? 1.136 -19.225 -8.380 1.00 50.28 88 MET A O 1
ATOM 698 N N . ARG A 1 89 ? 0.659 -17.365 -9.546 1.00 50.50 89 ARG A N 1
ATOM 699 C CA . ARG A 1 89 ? -0.627 -17.816 -10.102 1.00 50.50 89 ARG A CA 1
ATOM 700 C C . ARG A 1 89 ? -0.436 -19.019 -11.029 1.00 50.50 89 ARG A C 1
ATOM 702 O O . ARG A 1 89 ? -1.152 -20.000 -10.877 1.00 50.50 89 ARG A O 1
ATOM 709 N N . ASP A 1 90 ? 0.592 -18.986 -11.871 1.00 50.28 90 ASP A N 1
ATOM 710 C CA . ASP A 1 90 ? 0.911 -20.059 -12.824 1.00 50.28 90 ASP A CA 1
ATOM 711 C C . ASP A 1 90 ?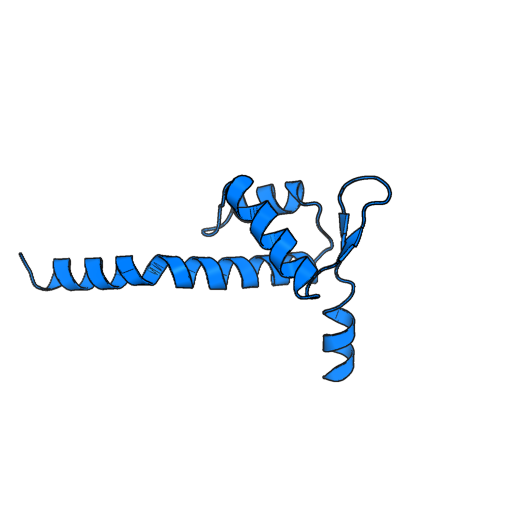 1.482 -21.327 -12.154 1.00 50.28 90 ASP A C 1
ATOM 713 O O . ASP A 1 90 ? 1.574 -22.374 -12.783 1.00 50.28 90 ASP A O 1
ATOM 717 N N . ARG A 1 91 ? 1.881 -21.256 -10.873 1.00 44.78 91 ARG A N 1
ATOM 718 C CA . ARG A 1 91 ? 2.374 -22.410 -10.091 1.00 44.78 91 ARG A CA 1
ATOM 719 C C . ARG A 1 91 ? 1.285 -23.149 -9.311 1.00 44.78 91 ARG A C 1
ATOM 721 O O . ARG A 1 91 ? 1.576 -24.200 -8.746 1.00 44.78 91 ARG A O 1
ATOM 728 N N . TYR A 1 92 ? 0.077 -22.594 -9.234 1.00 46.09 92 TYR A N 1
ATOM 729 C CA . TYR A 1 92 ? -1.045 -23.158 -8.474 1.00 46.09 92 TYR A CA 1
ATOM 730 C C . TYR A 1 92 ? -2.345 -23.253 -9.298 1.00 46.09 92 TYR A C 1
ATOM 732 O O . TYR A 1 92 ? -3.419 -23.422 -8.718 1.00 46.09 92 TYR A O 1
ATOM 740 N N . GLN A 1 93 ? -2.250 -23.144 -10.627 1.00 43.03 93 GLN A N 1
ATOM 741 C CA . GLN A 1 93 ? -3.261 -23.617 -11.580 1.00 43.03 93 GLN A CA 1
ATOM 742 C C . GLN A 1 93 ? -2.776 -24.917 -12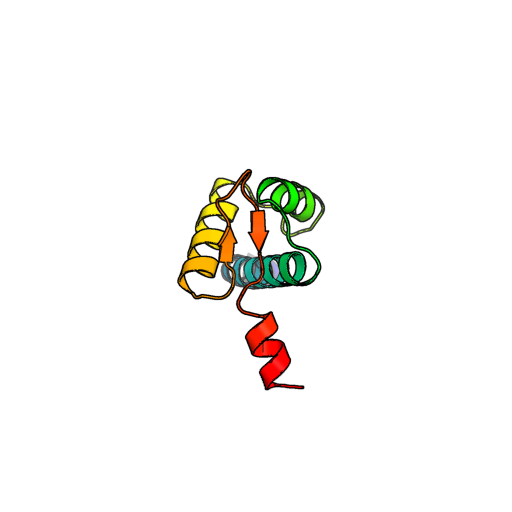.216 1.00 43.03 93 GLN A C 1
ATOM 744 O O . GLN A 1 93 ? -3.644 -25.773 -12.488 1.00 43.03 93 GLN A O 1
#

pLDDT: mean 74.81, std 16.33, range [42.72, 91.62]

Radius of gyration: 16.56 Å; chains: 1; bounding box: 29×33×53 Å

Sequence (93 aa):
MSQQDSDKAEFKKHSSPLKRGLLEFIILKAIDAESMYADQLCRFLAKTAFSCPPGTLYPLLRKLTKSGYIVHHSDDARKISHAHIQAMRDRYQ